Protein AF-A0A9E0GJH3-F1 (afdb_monomer_lite)

Sequence (148 aa):
MLQLFYQLLDNDGRAKPSLWVNEQGRVQHAVGTDVRYGESYRQIDHGMAMLGLASMKIVGFIWLEEIIEKLAAKHQVTPDEVEELFDQRPGIKRMNRGHFRGEDVYRALGQTAEGRYLVVFFIYKLSREALILSARDMDDKERRSYAR

Secondary structure (DSSP, 8-state):
--------B-TTS-B-TT-EE-TTS-EE--S-S-----STHHHHHHHHHHTT-------EEE--HHHHHHIIIII---HHHHHHHHHT--EEEEEE--SSTT--EEEEEEE-TT--EEEEEEEE-TTSEEEEEEEEEPPHHHHHHH--

Structure (mmCIF, N/CA/C/O backbone):
data_AF-A0A9E0GJH3-F1
#
_entry.id   AF-A0A9E0GJH3-F1
#
loop_
_atom_site.group_PDB
_atom_site.id
_atom_site.type_symbol
_atom_site.label_atom_id
_atom_site.label_alt_id
_atom_sit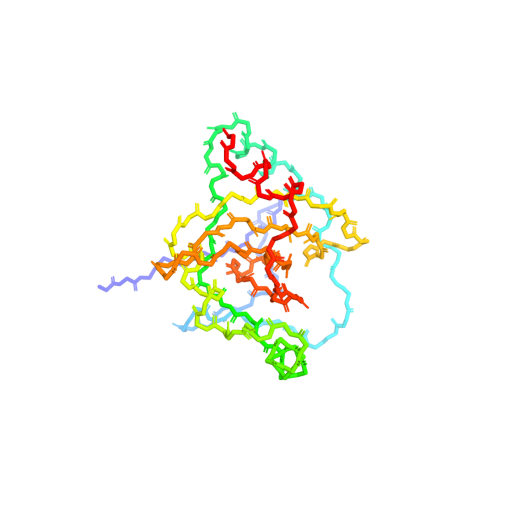e.label_comp_id
_atom_site.label_asym_id
_atom_site.label_entity_id
_atom_site.label_seq_id
_atom_site.pdbx_PDB_ins_code
_atom_site.Cartn_x
_atom_site.Cartn_y
_atom_site.Cartn_z
_atom_site.occupancy
_atom_site.B_iso_or_equiv
_atom_site.auth_seq_id
_atom_site.auth_comp_id
_atom_site.auth_asym_id
_atom_site.auth_atom_id
_atom_site.pdbx_PDB_model_num
ATOM 1 N N . MET A 1 1 ? -5.122 -31.404 -25.147 1.00 29.00 1 MET A N 1
ATOM 2 C CA . MET A 1 1 ? -3.696 -31.609 -25.465 1.00 29.00 1 MET A CA 1
ATOM 3 C C . MET A 1 1 ? -3.225 -30.350 -26.179 1.00 29.00 1 MET A C 1
ATOM 5 O O . MET A 1 1 ? -3.525 -30.164 -27.347 1.00 29.00 1 MET A O 1
ATOM 9 N N . LEU A 1 2 ? -2.677 -29.413 -25.406 1.00 32.88 2 LEU A N 1
ATOM 10 C CA . LEU A 1 2 ? -2.174 -28.111 -25.854 1.00 32.88 2 LEU A CA 1
ATOM 11 C C . LEU A 1 2 ? -0.656 -28.210 -25.985 1.00 32.88 2 LEU A C 1
ATOM 13 O O . LEU A 1 2 ? -0.047 -28.834 -25.123 1.00 32.88 2 LEU A O 1
ATOM 17 N N . GLN A 1 3 ? -0.071 -27.499 -26.948 1.00 24.36 3 GLN A N 1
ATOM 18 C CA . GLN A 1 3 ? 1.031 -26.576 -26.655 1.00 24.36 3 GLN A CA 1
ATOM 19 C C . GLN A 1 3 ? 1.264 -25.632 -27.844 1.00 24.36 3 GLN A C 1
ATOM 21 O O . GLN A 1 3 ? 1.609 -26.057 -28.941 1.00 24.36 3 GLN A O 1
ATOM 26 N N . LEU A 1 4 ? 1.052 -24.335 -27.614 1.00 26.27 4 LEU A N 1
ATOM 27 C CA . LEU A 1 4 ? 1.478 -23.256 -28.503 1.00 26.27 4 LEU A CA 1
ATOM 28 C C . LEU A 1 4 ? 2.885 -22.833 -28.066 1.00 26.27 4 LEU A C 1
ATOM 30 O O . LEU A 1 4 ? 3.069 -22.270 -26.988 1.00 26.27 4 LEU A O 1
ATOM 34 N N . PHE A 1 5 ? 3.872 -23.165 -28.893 1.00 28.86 5 PHE A N 1
ATOM 35 C CA . PHE A 1 5 ? 5.285 -22.840 -28.720 1.00 28.86 5 PHE A CA 1
ATOM 36 C C . PHE A 1 5 ? 5.522 -21.429 -29.282 1.00 28.86 5 PHE A C 1
ATOM 38 O O . PHE A 1 5 ? 5.432 -21.227 -30.491 1.00 28.86 5 PHE A O 1
ATOM 45 N N . TYR A 1 6 ? 5.786 -20.430 -28.436 1.00 34.94 6 TYR A N 1
ATOM 46 C CA . TYR A 1 6 ? 6.168 -19.093 -28.907 1.00 34.94 6 TYR A CA 1
ATOM 47 C C . TYR A 1 6 ? 7.693 -18.982 -28.942 1.00 34.94 6 TYR A C 1
ATOM 49 O O . TYR A 1 6 ? 8.339 -18.769 -27.919 1.00 34.94 6 TYR A O 1
ATOM 57 N N . GLN A 1 7 ? 8.271 -19.127 -30.132 1.00 42.56 7 GLN A N 1
ATOM 58 C CA . GLN A 1 7 ? 9.674 -18.816 -30.382 1.00 42.56 7 GLN A CA 1
ATOM 59 C C . GLN A 1 7 ? 9.789 -17.300 -30.599 1.00 42.56 7 GLN A C 1
ATOM 61 O O . GLN A 1 7 ? 9.183 -16.750 -31.516 1.00 42.56 7 GLN A O 1
ATOM 66 N N . LEU A 1 8 ? 10.513 -16.603 -29.721 1.00 46.72 8 LEU A N 1
ATOM 67 C CA . LEU A 1 8 ? 10.731 -15.162 -29.855 1.00 46.72 8 LEU A CA 1
ATOM 68 C C . LEU A 1 8 ? 11.809 -14.905 -30.913 1.00 46.72 8 LEU A C 1
ATOM 70 O O . LEU A 1 8 ? 12.989 -15.206 -30.705 1.00 46.72 8 LEU A O 1
ATOM 74 N N . LEU A 1 9 ? 11.377 -14.349 -32.043 1.00 45.34 9 LEU A N 1
ATOM 75 C CA . LEU A 1 9 ? 12.243 -13.867 -33.113 1.00 45.34 9 LEU A CA 1
ATOM 76 C C . LEU A 1 9 ? 12.661 -12.416 -32.835 1.00 45.34 9 LEU A C 1
ATOM 78 O O . LEU A 1 9 ? 11.933 -11.658 -32.189 1.00 45.34 9 LEU A O 1
ATOM 82 N N . ASP A 1 10 ? 13.850 -12.030 -33.283 1.00 50.31 10 ASP A N 1
ATOM 83 C CA . ASP A 1 10 ? 14.247 -10.622 -33.343 1.00 50.31 10 ASP A CA 1
ATOM 84 C C . ASP A 1 10 ? 13.609 -9.893 -34.543 1.00 50.31 10 ASP A C 1
ATOM 86 O O . ASP A 1 10 ? 12.850 -10.477 -35.319 1.00 50.31 10 ASP A O 1
ATOM 90 N N . ASN A 1 11 ? 13.894 -8.593 -34.681 1.00 43.22 11 ASN A N 1
ATOM 91 C CA . ASN A 1 11 ? 13.336 -7.756 -35.750 1.00 43.22 11 ASN A CA 1
ATOM 92 C C . ASN A 1 11 ? 13.765 -8.193 -37.164 1.00 43.22 11 ASN A C 1
ATOM 94 O O . ASN A 1 11 ? 13.142 -7.759 -38.128 1.00 43.22 11 ASN A O 1
ATOM 98 N N . ASP A 1 12 ? 14.772 -9.064 -37.283 1.00 41.97 12 ASP A N 1
ATOM 99 C CA . ASP A 1 12 ? 15.247 -9.629 -38.549 1.00 41.97 12 ASP A CA 1
ATOM 100 C C . ASP A 1 12 ? 14.717 -11.060 -38.782 1.00 41.97 12 ASP A C 1
ATOM 102 O O . ASP A 1 12 ? 15.129 -11.744 -39.722 1.00 41.97 12 ASP A O 1
ATOM 106 N N . GLY A 1 13 ? 13.800 -11.535 -37.928 1.00 38.69 13 GLY A N 1
ATOM 107 C CA . GLY A 1 13 ? 13.157 -12.844 -38.044 1.00 38.69 13 GLY A CA 1
ATOM 108 C C . GLY A 1 13 ? 14.025 -14.021 -37.589 1.00 38.69 13 GLY A C 1
ATOM 109 O O . GLY A 1 13 ? 13.703 -15.166 -37.908 1.00 38.69 13 GLY A O 1
ATOM 110 N N . ARG A 1 14 ? 15.120 -13.782 -36.854 1.00 42.69 14 ARG A N 1
ATOM 111 C CA . ARG A 1 14 ? 16.022 -14.840 -36.372 1.00 42.69 14 ARG A CA 1
ATOM 112 C C . ARG A 1 14 ? 15.686 -15.234 -34.937 1.00 42.69 14 ARG A C 1
ATOM 114 O O . ARG A 1 14 ? 15.342 -14.398 -34.105 1.00 42.69 14 ARG A O 1
ATOM 121 N N . ALA A 1 15 ? 15.792 -16.527 -34.633 1.00 46.53 15 ALA A N 1
ATOM 122 C CA . ALA A 1 15 ? 15.549 -17.039 -33.288 1.00 46.53 15 ALA A CA 1
ATOM 123 C C . ALA A 1 15 ? 16.607 -16.515 -32.308 1.00 46.53 15 ALA A C 1
ATOM 125 O O . ALA A 1 15 ? 17.805 -16.669 -32.548 1.00 46.53 15 ALA A O 1
ATOM 126 N N . LYS A 1 16 ? 16.168 -15.922 -31.188 1.00 50.62 16 LYS A N 1
ATOM 127 C CA . LYS A 1 16 ? 17.080 -15.449 -30.138 1.00 50.62 16 LYS A CA 1
ATOM 128 C C . LYS A 1 16 ? 17.752 -16.642 -29.436 1.00 50.62 16 LYS A C 1
ATOM 130 O O . LYS A 1 16 ? 17.057 -17.387 -28.748 1.00 50.62 16 LYS A O 1
ATOM 135 N N . PRO A 1 17 ? 19.088 -16.810 -29.523 1.00 38.53 17 PRO A N 1
ATOM 136 C CA . PRO A 1 17 ? 19.779 -17.986 -28.968 1.00 38.53 17 PRO A CA 1
ATOM 137 C C . PRO A 1 17 ? 19.798 -18.031 -27.433 1.00 38.53 17 PRO A C 1
ATOM 139 O O . PRO A 1 17 ? 20.133 -19.044 -26.823 1.00 38.53 17 PRO A O 1
ATOM 142 N N . SER A 1 18 ? 19.477 -16.903 -26.804 1.00 42.19 18 SER A N 1
ATOM 143 C CA . SER A 1 18 ? 19.671 -16.637 -25.391 1.00 42.19 18 SER A CA 1
ATOM 144 C C . SER A 1 18 ? 18.343 -16.619 -24.628 1.00 42.19 18 SER A C 1
ATOM 146 O O . SER A 1 18 ? 18.155 -15.732 -23.812 1.00 42.19 18 SER A O 1
ATOM 148 N N . LEU A 1 19 ? 17.394 -17.511 -24.908 1.00 41.81 19 LEU A N 1
ATOM 149 C CA . LEU A 1 19 ? 16.132 -17.618 -24.159 1.00 41.81 19 LEU A CA 1
ATOM 150 C C . LEU A 1 19 ? 15.541 -19.014 -24.407 1.00 41.81 19 LEU A C 1
ATOM 152 O O . LEU A 1 19 ? 14.859 -19.234 -25.404 1.00 41.81 19 LEU A O 1
ATOM 156 N N . TRP A 1 20 ? 15.821 -19.963 -23.511 1.00 42.34 20 TRP A N 1
ATOM 157 C CA . TRP A 1 20 ? 15.204 -21.292 -23.543 1.00 42.34 20 TRP A CA 1
ATOM 158 C C . TRP A 1 20 ? 14.120 -21.371 -22.467 1.00 42.34 20 TRP A C 1
ATOM 160 O O . TRP A 1 20 ? 14.332 -20.970 -21.319 1.00 42.34 20 TRP A O 1
ATOM 170 N N . VAL A 1 21 ? 12.949 -21.874 -22.853 1.00 47.28 21 VAL A N 1
ATOM 171 C CA . VAL A 1 21 ? 11.810 -22.106 -21.960 1.00 47.28 21 VAL A CA 1
ATOM 172 C C . VAL A 1 21 ? 11.613 -23.611 -21.854 1.00 47.28 21 VAL A C 1
ATOM 174 O O . VAL A 1 21 ? 11.524 -24.286 -22.878 1.00 47.28 21 VAL A O 1
ATOM 177 N N . ASN A 1 22 ? 11.593 -24.149 -20.634 1.00 45.56 22 ASN A N 1
ATOM 178 C CA . ASN A 1 22 ? 11.385 -25.584 -20.433 1.00 45.56 22 ASN A CA 1
ATOM 179 C C . ASN A 1 22 ? 9.894 -25.967 -20.541 1.00 45.56 22 ASN A C 1
ATOM 181 O O . ASN A 1 22 ? 9.017 -25.106 -20.606 1.00 45.56 22 ASN A O 1
ATOM 185 N N . GLU A 1 23 ? 9.595 -27.269 -20.510 1.00 36.09 23 GLU A N 1
ATOM 186 C CA . GLU A 1 23 ? 8.239 -27.834 -20.662 1.00 36.09 23 GLU A CA 1
ATOM 187 C C . GLU A 1 23 ? 7.219 -27.346 -19.610 1.00 36.09 23 GLU A C 1
ATOM 189 O O . GLU A 1 23 ? 6.015 -27.537 -19.771 1.00 36.09 23 GLU A O 1
ATOM 194 N N . GLN A 1 24 ? 7.685 -26.678 -18.549 1.00 41.38 24 GLN A N 1
ATOM 195 C CA . GLN A 1 24 ? 6.876 -26.092 -17.475 1.00 41.38 24 GLN A CA 1
ATOM 196 C C . GLN A 1 24 ? 6.641 -24.582 -17.668 1.00 41.38 24 GLN A C 1
ATOM 198 O O . GLN A 1 24 ? 6.106 -23.923 -16.777 1.00 41.38 24 GLN A O 1
ATOM 203 N N . GLY A 1 25 ? 7.073 -24.008 -18.796 1.00 38.59 25 GLY A N 1
ATOM 204 C CA . GLY A 1 25 ? 6.916 -22.585 -19.099 1.00 38.59 25 GLY A CA 1
ATOM 205 C C . GLY A 1 25 ? 7.885 -21.667 -18.348 1.00 38.59 25 GLY A C 1
ATOM 206 O O . GLY A 1 25 ? 7.686 -20.453 -18.345 1.00 38.59 25 GLY A O 1
ATOM 207 N N . ARG A 1 26 ? 8.935 -22.205 -17.708 1.00 36.66 26 ARG A N 1
ATOM 208 C CA . ARG A 1 26 ? 9.943 -21.391 -17.012 1.00 36.66 26 ARG A CA 1
ATOM 209 C C . ARG A 1 26 ? 11.053 -20.977 -17.967 1.00 36.66 26 ARG A C 1
ATOM 211 O O . ARG A 1 26 ? 11.714 -21.820 -18.572 1.00 36.66 26 ARG A O 1
ATOM 218 N N . VAL A 1 27 ? 11.269 -19.668 -18.055 1.00 46.06 27 VAL A N 1
ATOM 219 C CA . VAL A 1 27 ? 12.419 -19.062 -18.728 1.00 46.06 27 VAL A CA 1
ATOM 220 C C . VAL A 1 27 ? 13.674 -19.350 -17.908 1.00 46.06 27 VAL A C 1
ATOM 222 O O . VAL A 1 27 ? 13.722 -19.004 -16.729 1.00 46.06 27 VAL A O 1
ATOM 225 N N . GLN A 1 28 ? 14.701 -19.935 -18.516 1.00 35.41 28 GLN A N 1
ATOM 226 C CA . GLN A 1 28 ? 16.038 -19.947 -17.925 1.00 35.41 28 GLN A CA 1
ATOM 227 C C . GLN A 1 28 ? 16.909 -18.952 -18.675 1.00 35.41 28 GLN A C 1
ATOM 229 O O . GLN A 1 28 ? 17.147 -19.146 -19.864 1.00 35.41 28 GLN A O 1
ATOM 234 N N . HIS A 1 29 ? 17.389 -17.904 -17.994 1.00 40.56 29 HIS A N 1
ATOM 235 C CA . HIS A 1 29 ? 18.520 -17.107 -18.471 1.00 40.56 29 HIS A CA 1
ATOM 236 C C . HIS A 1 29 ? 19.468 -16.676 -17.346 1.00 40.56 29 HIS A C 1
ATOM 238 O O . HIS A 1 29 ? 19.080 -16.623 -16.181 1.00 40.56 29 HIS A O 1
ATOM 244 N N . ALA A 1 30 ? 20.736 -16.515 -17.727 1.00 32.19 30 ALA A N 1
ATOM 245 C CA . ALA A 1 30 ? 21.933 -16.781 -16.935 1.00 32.19 30 ALA A CA 1
ATOM 246 C C . ALA A 1 30 ? 22.315 -15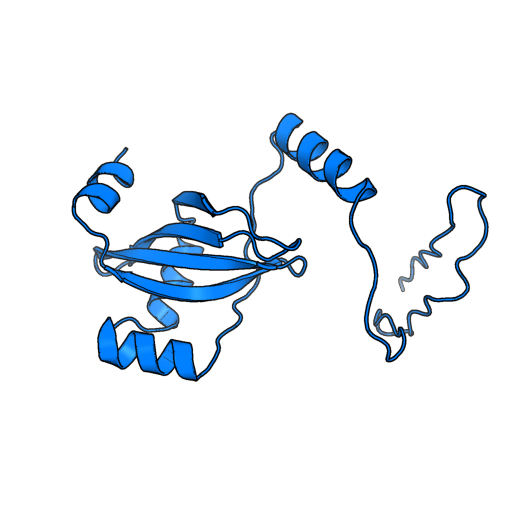.699 -15.910 1.00 32.19 30 ALA A C 1
ATOM 248 O O . ALA A 1 30 ? 21.970 -14.528 -16.033 1.00 32.19 30 ALA A O 1
ATOM 249 N N . VAL A 1 31 ? 23.094 -16.137 -14.917 1.00 35.69 31 VAL A N 1
ATOM 250 C CA . VAL A 1 31 ? 23.838 -15.320 -13.948 1.00 35.69 31 VAL A CA 1
ATOM 251 C C . VAL A 1 31 ? 24.597 -14.194 -14.666 1.00 35.69 31 VAL A C 1
ATOM 253 O O . VAL A 1 31 ? 25.402 -14.470 -15.551 1.00 35.69 31 VAL A O 1
ATOM 256 N N . GLY A 1 32 ? 24.380 -12.940 -14.260 1.00 27.27 32 GLY A N 1
ATOM 257 C CA . GLY A 1 32 ? 25.153 -11.792 -14.743 1.00 27.27 32 GLY A CA 1
ATOM 258 C C . GLY A 1 32 ? 24.334 -10.506 -14.788 1.00 27.27 32 GLY A C 1
ATOM 259 O O . GLY A 1 32 ? 23.361 -10.394 -15.522 1.00 27.27 32 GLY A O 1
ATOM 260 N N . THR A 1 33 ? 24.726 -9.540 -13.969 1.00 34.00 33 THR A N 1
ATOM 261 C CA . THR A 1 33 ? 24.161 -8.192 -13.863 1.00 34.00 33 THR A CA 1
ATOM 262 C C . THR A 1 33 ? 24.154 -7.433 -15.197 1.00 34.00 33 THR A C 1
ATOM 264 O O . THR A 1 33 ? 25.138 -7.477 -15.927 1.00 34.00 33 THR A O 1
ATOM 267 N N . ASP A 1 34 ? 23.095 -6.642 -15.402 1.00 33.91 34 ASP A N 1
ATOM 268 C CA . ASP A 1 34 ? 22.917 -5.580 -16.412 1.00 33.91 34 ASP A CA 1
ATOM 269 C C . ASP A 1 34 ? 22.217 -5.980 -17.733 1.00 33.91 34 ASP A C 1
ATOM 271 O O . ASP A 1 34 ? 22.828 -6.303 -18.749 1.00 33.91 34 ASP A O 1
ATOM 275 N N . VAL A 1 35 ? 20.878 -5.893 -17.734 1.00 37.25 35 VAL A N 1
ATOM 276 C CA . VAL A 1 35 ? 20.043 -5.915 -18.947 1.00 37.25 35 VAL A CA 1
ATOM 277 C C . VAL A 1 35 ? 19.345 -4.558 -19.063 1.00 37.25 35 VAL A C 1
ATOM 279 O O . VAL A 1 35 ? 18.510 -4.195 -18.235 1.00 37.25 35 VAL A O 1
ATOM 282 N N . ARG A 1 36 ? 19.674 -3.781 -20.100 1.00 38.25 36 ARG A N 1
ATOM 283 C CA . ARG A 1 36 ? 19.068 -2.466 -20.366 1.00 38.25 36 ARG A CA 1
ATOM 284 C C . ARG A 1 36 ? 17.684 -2.617 -21.012 1.00 38.25 36 ARG A C 1
ATOM 286 O O . ARG A 1 36 ? 17.558 -2.833 -22.211 1.00 38.25 36 ARG A O 1
ATOM 293 N N . TYR A 1 37 ? 16.635 -2.436 -20.211 1.00 41.09 37 TYR A N 1
ATOM 294 C CA . TYR A 1 37 ? 15.219 -2.637 -20.568 1.00 41.09 37 TYR A CA 1
ATOM 295 C C . TYR A 1 37 ? 14.501 -1.428 -21.229 1.00 41.09 37 TYR A C 1
ATOM 297 O O . TYR A 1 37 ? 13.278 -1.419 -21.278 1.00 41.09 37 TYR A O 1
ATOM 305 N N . GLY A 1 38 ? 15.185 -0.369 -21.689 1.00 34.91 38 GLY A N 1
ATOM 306 C CA . GLY A 1 38 ? 14.667 1.022 -21.701 1.00 34.91 38 GLY A CA 1
ATOM 307 C C . GLY A 1 38 ? 13.670 1.524 -22.776 1.00 34.91 38 GLY A C 1
ATOM 308 O O . GLY A 1 38 ? 12.936 2.470 -22.492 1.00 34.91 38 GLY A O 1
ATOM 309 N N . GLU A 1 39 ? 13.566 0.944 -23.975 1.00 34.12 39 GLU A N 1
ATOM 310 C CA . GLU A 1 39 ? 12.987 1.687 -25.125 1.00 34.12 39 GLU A CA 1
ATOM 311 C C . GLU A 1 39 ? 11.595 1.188 -25.577 1.00 34.12 39 GLU A C 1
ATOM 313 O O . GLU A 1 39 ? 10.626 1.943 -25.524 1.00 34.12 39 GLU A O 1
ATOM 318 N N . SER A 1 40 ? 11.453 -0.099 -25.912 1.00 36.59 40 SER A N 1
ATOM 319 C CA . SER A 1 40 ? 10.230 -0.691 -26.505 1.00 36.59 40 SER A CA 1
ATOM 320 C C . SER A 1 40 ? 8.959 -0.546 -25.639 1.00 36.59 40 SER A C 1
ATOM 322 O O . SER A 1 40 ? 7.871 -0.263 -26.136 1.00 36.59 40 SER A O 1
ATOM 324 N N . TYR A 1 41 ? 9.102 -0.618 -24.315 1.00 42.56 41 TYR A N 1
ATOM 325 C CA . TYR A 1 41 ? 7.986 -0.548 -23.362 1.00 42.56 41 TYR A CA 1
ATOM 326 C C . TYR A 1 41 ? 7.314 0.837 -23.274 1.00 42.56 41 TYR A C 1
ATOM 328 O O . TYR A 1 41 ? 6.143 0.926 -22.915 1.00 42.56 41 TYR A O 1
ATOM 336 N N . ARG A 1 42 ? 8.016 1.933 -23.638 1.00 40.62 42 ARG A N 1
ATOM 337 C CA . ARG A 1 42 ? 7.403 3.280 -23.609 1.00 40.62 42 ARG A CA 1
ATOM 338 C C . ARG A 1 42 ? 6.209 3.365 -24.550 1.00 40.62 42 ARG A C 1
ATOM 340 O O . ARG A 1 42 ? 5.275 4.086 -24.241 1.00 40.62 42 ARG A O 1
ATOM 347 N N . GLN A 1 43 ? 6.251 2.653 -25.672 1.00 37.44 43 GLN A N 1
ATOM 348 C CA . GLN A 1 43 ? 5.235 2.742 -26.715 1.00 37.44 43 GLN A CA 1
ATOM 349 C C . GLN A 1 43 ? 4.000 1.888 -26.394 1.00 37.44 43 GLN A C 1
ATOM 351 O O . GLN A 1 43 ? 2.890 2.268 -26.754 1.00 37.44 43 GLN A O 1
ATOM 356 N N . ILE A 1 44 ? 4.177 0.790 -25.647 1.00 44.81 44 ILE A N 1
ATOM 357 C CA . ILE A 1 44 ? 3.092 -0.113 -25.239 1.00 44.81 44 ILE A CA 1
ATOM 358 C C . ILE A 1 44 ? 2.270 0.504 -24.103 1.00 44.81 44 ILE A C 1
ATOM 360 O O . ILE A 1 44 ? 1.056 0.600 -24.238 1.00 44.81 44 ILE A O 1
ATOM 364 N N . ASP A 1 45 ? 2.900 1.002 -23.034 1.00 47.28 45 ASP A N 1
ATOM 365 C CA . ASP A 1 45 ? 2.173 1.629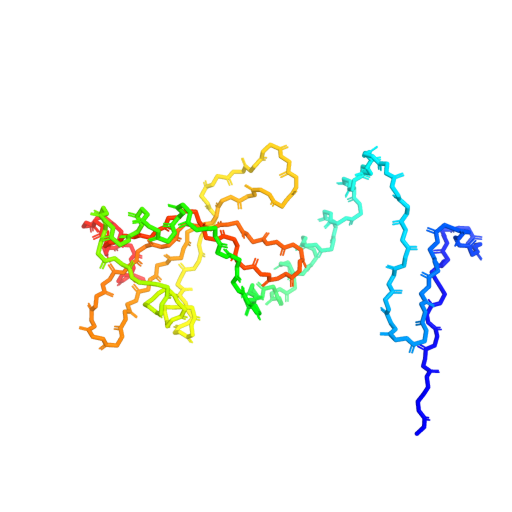 -21.917 1.00 47.28 45 ASP A CA 1
ATOM 366 C C . ASP A 1 45 ? 1.455 2.914 -22.343 1.00 47.28 45 ASP A C 1
ATOM 368 O O . ASP A 1 45 ? 0.306 3.134 -21.959 1.00 47.28 45 ASP A O 1
ATOM 372 N N . HIS A 1 46 ? 2.094 3.745 -23.180 1.00 47.72 46 HIS A N 1
ATOM 373 C CA . HIS A 1 46 ? 1.417 4.904 -23.768 1.00 47.72 46 HIS A CA 1
ATOM 374 C C . HIS A 1 46 ? 0.265 4.462 -24.671 1.00 47.72 46 HIS A C 1
ATOM 376 O O . HIS A 1 46 ? -0.816 5.024 -24.572 1.00 47.72 46 HIS A O 1
ATOM 382 N N . GLY A 1 47 ? 0.456 3.438 -25.508 1.00 44.97 47 GLY A N 1
ATOM 383 C CA . GLY A 1 47 ? -0.610 2.897 -26.353 1.00 44.97 47 GLY A CA 1
ATOM 384 C C . GLY A 1 47 ? -1.800 2.369 -25.545 1.00 44.97 47 GLY A C 1
ATOM 385 O O . GLY A 1 47 ? -2.941 2.680 -25.866 1.00 44.97 47 GLY A O 1
ATOM 386 N N . MET A 1 48 ? -1.552 1.642 -24.453 1.00 39.31 48 MET A N 1
ATOM 387 C CA . MET A 1 48 ? -2.591 1.050 -23.597 1.00 39.31 48 MET A CA 1
ATOM 388 C C . MET A 1 48 ? -3.310 2.082 -22.724 1.00 39.31 48 MET A C 1
ATOM 390 O O . MET A 1 48 ? -4.521 1.975 -22.518 1.00 39.31 48 MET A O 1
ATOM 394 N N . ALA A 1 49 ? -2.592 3.103 -22.247 1.00 44.22 49 ALA A N 1
ATOM 395 C CA . ALA A 1 49 ? -3.188 4.253 -21.572 1.00 44.22 49 ALA A CA 1
ATOM 396 C C . ALA A 1 49 ? -4.048 5.090 -22.536 1.00 44.22 49 ALA A C 1
ATOM 398 O O . ALA A 1 49 ? -5.148 5.497 -22.174 1.00 44.22 49 ALA A O 1
ATOM 399 N N . MET A 1 50 ? -3.591 5.285 -23.779 1.00 38.59 50 MET A N 1
ATOM 400 C CA . MET A 1 50 ? -4.335 5.996 -24.829 1.00 38.59 50 MET A CA 1
ATOM 401 C C . MET A 1 50 ? -5.578 5.230 -25.303 1.00 38.59 50 MET A C 1
ATOM 403 O O . MET A 1 50 ? -6.564 5.851 -25.688 1.00 38.59 50 MET A O 1
ATOM 407 N N . LEU A 1 51 ? -5.563 3.895 -25.241 1.00 40.22 51 LEU A N 1
ATOM 408 C CA . LEU A 1 51 ? -6.717 3.039 -25.544 1.00 40.22 51 LEU A CA 1
ATOM 409 C C . LEU A 1 51 ? -7.702 2.897 -24.367 1.00 40.22 51 LEU A C 1
ATOM 411 O O . LEU A 1 51 ? -8.716 2.220 -24.509 1.00 40.22 51 LEU A O 1
ATOM 415 N N . GLY A 1 52 ? -7.428 3.509 -23.207 1.00 35.56 52 GLY A N 1
ATOM 416 C CA . GLY A 1 52 ? -8.297 3.432 -22.024 1.00 35.56 52 GLY A CA 1
ATOM 417 C C . GLY A 1 52 ? -8.338 2.054 -21.345 1.00 35.56 52 GLY A C 1
ATOM 418 O O . GLY A 1 52 ? -9.211 1.806 -20.518 1.00 35.56 52 GLY A O 1
ATOM 419 N N . LEU A 1 53 ? -7.407 1.153 -21.679 1.00 39.00 53 LEU A N 1
ATOM 420 C CA . LEU A 1 53 ? -7.408 -0.255 -21.249 1.00 39.00 53 LEU A CA 1
ATOM 421 C C . LEU A 1 53 ? -6.494 -0.537 -20.045 1.00 39.00 53 LEU A C 1
ATOM 423 O O . LEU A 1 53 ? -6.479 -1.650 -19.519 1.00 39.00 53 LEU A O 1
ATOM 427 N N . ALA A 1 54 ? -5.717 0.447 -19.593 1.00 49.81 54 ALA A N 1
ATOM 428 C CA . ALA A 1 54 ? -4.723 0.263 -18.542 1.00 49.81 54 ALA A CA 1
ATOM 429 C C . ALA A 1 54 ? -5.331 0.366 -17.129 1.00 49.81 54 ALA A C 1
ATOM 431 O O . ALA A 1 54 ? -5.055 1.311 -16.392 1.00 49.81 54 ALA A O 1
ATOM 432 N N . SER A 1 55 ? -6.139 -0.614 -16.711 1.00 63.66 55 SER A N 1
ATOM 433 C CA . SER A 1 55 ? -6.400 -0.797 -15.277 1.00 63.66 55 SER A CA 1
ATOM 434 C C . SER A 1 55 ? -5.204 -1.514 -14.650 1.00 63.66 55 SER A C 1
ATOM 436 O O . SER A 1 55 ? -4.929 -2.671 -14.981 1.00 63.66 55 SER A O 1
ATOM 438 N N . MET A 1 56 ? -4.483 -0.851 -13.747 1.00 75.00 56 MET A N 1
ATOM 439 C CA . MET A 1 56 ? -3.452 -1.511 -12.944 1.00 75.00 56 MET A CA 1
ATOM 440 C C . MET A 1 56 ? -4.103 -2.605 -12.093 1.00 75.00 56 MET A C 1
ATOM 442 O O . MET A 1 56 ? -5.015 -2.329 -11.317 1.00 75.00 56 MET A O 1
ATOM 446 N N . LYS A 1 57 ? -3.641 -3.846 -12.262 1.00 82.69 57 LYS A N 1
ATOM 447 C CA . LYS A 1 57 ? -4.156 -5.018 -11.552 1.00 82.69 57 LYS A CA 1
ATOM 448 C C . LYS A 1 57 ? -3.054 -5.577 -10.666 1.00 82.69 57 LYS A C 1
ATOM 450 O O . LYS A 1 57 ? -2.067 -6.074 -11.197 1.00 82.69 57 LYS A O 1
ATOM 455 N N . ILE A 1 58 ? -3.246 -5.526 -9.352 1.00 86.81 58 ILE A N 1
ATOM 456 C CA . ILE A 1 58 ? -2.381 -6.229 -8.402 1.00 86.81 58 ILE A CA 1
ATOM 457 C C . ILE A 1 58 ? -2.778 -7.708 -8.397 1.00 86.81 58 ILE A C 1
ATOM 459 O O . ILE A 1 58 ? -3.964 -8.027 -8.348 1.00 86.81 58 ILE A O 1
ATOM 463 N N . VAL A 1 59 ? -1.800 -8.606 -8.527 1.00 88.06 59 VAL A N 1
ATOM 464 C CA . VAL A 1 59 ? -2.024 -10.068 -8.509 1.00 88.06 59 VAL A CA 1
ATOM 465 C C . VAL A 1 59 ? -1.395 -10.760 -7.299 1.00 88.06 59 VAL A C 1
ATOM 467 O O . VAL A 1 59 ? -1.540 -11.969 -7.159 1.00 88.06 59 VAL A O 1
ATOM 470 N N . GLY A 1 60 ? -0.686 -10.005 -6.461 1.00 90.00 60 GLY A N 1
ATOM 471 C CA . GLY A 1 60 ? 0.001 -10.498 -5.274 1.00 90.00 60 GLY A CA 1
ATOM 472 C C . GLY A 1 60 ? 0.803 -9.397 -4.583 1.00 90.00 60 GLY A C 1
ATOM 473 O O . GLY A 1 60 ? 0.950 -8.288 -5.113 1.00 90.00 60 GLY A O 1
ATOM 474 N N . PHE A 1 61 ? 1.337 -9.722 -3.410 1.00 91.94 61 PHE A N 1
ATOM 475 C CA . PHE A 1 61 ? 2.071 -8.802 -2.548 1.00 91.94 61 PHE A CA 1
ATOM 476 C C . PHE A 1 61 ? 3.459 -9.346 -2.249 1.00 91.94 61 PHE A C 1
ATOM 478 O O . PHE A 1 61 ? 3.640 -10.539 -2.017 1.00 91.94 61 PHE A O 1
ATOM 485 N N . ILE A 1 62 ? 4.439 -8.449 -2.245 1.00 91.00 62 ILE A N 1
ATOM 486 C CA . ILE A 1 62 ? 5.785 -8.746 -1.772 1.00 91.00 62 ILE A CA 1
ATOM 487 C C . ILE A 1 62 ? 5.954 -8.018 -0.447 1.00 91.00 62 ILE A C 1
ATOM 489 O O . ILE A 1 62 ? 5.928 -6.783 -0.394 1.00 91.00 62 ILE A O 1
ATOM 493 N N . TRP A 1 63 ? 6.158 -8.806 0.602 1.00 89.56 63 TRP A N 1
ATOM 494 C CA . TRP A 1 63 ? 6.391 -8.337 1.956 1.00 89.56 63 TRP A CA 1
ATOM 495 C C . TRP A 1 63 ? 7.851 -8.551 2.348 1.00 89.56 63 TRP A C 1
ATOM 497 O O . TRP A 1 63 ? 8.416 -9.621 2.132 1.00 89.56 63 TRP A O 1
ATOM 507 N N . LEU A 1 64 ? 8.462 -7.517 2.922 1.00 88.25 64 LEU A N 1
ATOM 508 C CA . LEU A 1 64 ? 9.755 -7.626 3.593 1.00 88.25 64 LEU A CA 1
ATOM 509 C C . LEU A 1 64 ? 9.497 -7.665 5.099 1.00 88.25 64 LEU A C 1
ATOM 511 O O . LEU A 1 64 ? 8.725 -6.842 5.589 1.00 88.25 64 LEU A O 1
ATOM 515 N N . GLU A 1 65 ? 10.158 -8.568 5.822 1.00 89.69 65 GLU A N 1
ATOM 516 C CA . GLU A 1 65 ? 9.937 -8.766 7.265 1.00 89.69 65 GLU A CA 1
ATOM 517 C C . GLU A 1 65 ? 10.086 -7.458 8.058 1.00 89.69 65 GLU A C 1
ATOM 519 O O . GLU A 1 65 ? 9.185 -7.059 8.787 1.00 89.69 65 GLU A O 1
ATOM 524 N N . GLU A 1 66 ? 11.157 -6.701 7.798 1.00 86.12 66 GLU A N 1
ATOM 525 C CA . GLU A 1 66 ? 11.401 -5.392 8.421 1.00 86.12 66 GLU A CA 1
ATOM 526 C C . GLU A 1 66 ? 10.250 -4.399 8.173 1.00 86.12 66 GLU A C 1
ATOM 528 O O . GLU A 1 66 ? 9.935 -3.551 9.011 1.00 86.12 66 GLU A O 1
ATOM 533 N N . ILE A 1 67 ? 9.593 -4.490 7.012 1.00 89.06 67 ILE A N 1
ATOM 534 C CA . ILE A 1 67 ? 8.435 -3.653 6.711 1.00 89.06 67 ILE A CA 1
ATOM 535 C C . ILE A 1 67 ? 7.240 -4.106 7.541 1.00 89.06 67 ILE A C 1
ATOM 537 O O . ILE A 1 67 ? 6.623 -3.238 8.153 1.00 89.06 67 ILE A O 1
ATOM 541 N N . ILE A 1 68 ? 6.946 -5.408 7.611 1.00 90.38 68 ILE A N 1
ATOM 542 C CA . ILE A 1 68 ? 5.856 -5.948 8.442 1.00 90.38 68 ILE A CA 1
ATOM 543 C C . ILE A 1 68 ? 6.029 -5.496 9.897 1.00 90.38 68 ILE A C 1
ATOM 545 O O . ILE A 1 68 ? 5.122 -4.885 10.466 1.00 90.38 68 ILE A O 1
ATOM 549 N N . GLU A 1 69 ? 7.213 -5.712 10.473 1.00 89.81 69 GLU A N 1
ATOM 550 C CA . GLU A 1 69 ? 7.529 -5.321 11.850 1.00 89.81 69 GLU A CA 1
ATOM 551 C C . GLU A 1 69 ? 7.342 -3.813 12.066 1.00 89.81 69 GLU A C 1
ATOM 553 O O . GLU A 1 69 ? 6.702 -3.382 13.031 1.00 89.81 69 GLU A O 1
ATOM 558 N N . LYS A 1 70 ? 7.833 -2.986 11.133 1.00 92.25 70 LYS A N 1
ATOM 559 C CA . LYS A 1 70 ? 7.668 -1.527 11.179 1.00 92.25 70 LYS A CA 1
ATOM 560 C C . LYS A 1 70 ? 6.200 -1.110 11.099 1.00 92.25 70 LYS A C 1
ATOM 562 O O . LYS A 1 70 ? 5.816 -0.162 11.786 1.00 92.25 70 LYS A O 1
ATOM 567 N N . LEU A 1 71 ? 5.382 -1.759 10.266 1.00 95.00 71 LEU A N 1
ATOM 568 C CA . LEU A 1 71 ? 3.952 -1.452 10.164 1.00 95.00 71 LEU A CA 1
ATOM 569 C C . LEU A 1 71 ? 3.239 -1.732 11.481 1.00 95.00 71 LEU A C 1
ATOM 571 O O . LEU A 1 71 ? 2.547 -0.849 11.990 1.00 95.00 71 LEU A O 1
ATOM 575 N N . ALA A 1 72 ? 3.471 -2.907 12.062 1.00 94.94 72 ALA A N 1
ATOM 576 C CA . ALA A 1 72 ? 2.878 -3.282 13.335 1.00 94.94 72 ALA A CA 1
ATOM 577 C C . ALA A 1 72 ? 3.317 -2.322 14.453 1.00 94.94 72 ALA A C 1
ATOM 579 O O . ALA A 1 72 ? 2.476 -1.723 15.125 1.00 94.94 72 ALA A O 1
ATOM 580 N N . ALA A 1 73 ? 4.627 -2.102 14.606 1.00 95.19 73 ALA A N 1
ATOM 581 C CA . ALA A 1 73 ? 5.181 -1.324 15.711 1.00 95.19 73 ALA A CA 1
ATOM 582 C C . ALA A 1 73 ? 4.885 0.182 15.620 1.00 95.19 73 ALA A C 1
ATOM 584 O O . ALA A 1 73 ? 4.639 0.828 16.638 1.00 95.19 73 ALA A O 1
ATOM 585 N N . LYS A 1 74 ? 4.932 0.767 14.416 1.00 94.69 74 LYS A N 1
ATOM 586 C CA . LYS A 1 74 ? 4.825 2.225 14.229 1.00 94.69 74 LYS A CA 1
ATOM 587 C C . LYS A 1 74 ? 3.430 2.687 13.827 1.00 94.69 74 LYS A C 1
ATOM 589 O O . LYS A 1 74 ? 3.063 3.826 14.114 1.00 94.69 74 LYS A O 1
ATOM 594 N N . HIS A 1 75 ? 2.693 1.852 13.105 1.00 94.69 75 HIS A N 1
ATOM 595 C CA . HIS A 1 75 ? 1.450 2.253 12.450 1.00 94.69 75 HIS A CA 1
ATOM 596 C C . HIS A 1 75 ? 0.242 1.429 12.887 1.00 94.69 75 HIS A C 1
ATOM 598 O O . HIS A 1 75 ? -0.872 1.826 12.559 1.00 94.69 75 HIS A O 1
ATOM 604 N N . GLN A 1 76 ? 0.445 0.336 13.635 1.00 96.69 76 GLN A N 1
ATOM 605 C CA . GLN A 1 76 ? -0.621 -0.595 14.011 1.00 96.69 76 GLN A CA 1
ATOM 606 C C . GLN A 1 76 ? -1.432 -1.020 12.777 1.00 96.69 76 GLN A C 1
ATOM 608 O O . GLN A 1 76 ? -2.662 -1.017 12.791 1.00 96.69 76 GLN A O 1
ATOM 613 N N . VAL A 1 77 ? -0.721 -1.287 11.677 1.00 97.25 77 VAL A N 1
ATOM 614 C CA . VAL A 1 77 ? -1.294 -1.784 10.424 1.00 97.25 77 VAL A CA 1
ATOM 615 C C . VAL A 1 77 ? -0.775 -3.191 10.189 1.00 97.25 77 VAL A C 1
ATOM 617 O O . VAL A 1 77 ? 0.424 -3.445 10.320 1.00 97.25 77 VAL A O 1
ATOM 620 N N . THR A 1 78 ? -1.679 -4.089 9.831 1.00 96.88 78 THR A N 1
ATOM 621 C CA . THR A 1 78 ? -1.381 -5.481 9.488 1.00 96.88 78 THR A CA 1
ATOM 622 C C . THR A 1 78 ? -1.281 -5.677 7.970 1.00 96.88 78 THR A C 1
ATOM 624 O O . THR A 1 78 ? -1.809 -4.860 7.208 1.00 96.88 78 THR A O 1
ATOM 627 N N . PRO A 1 79 ? -0.614 -6.747 7.496 1.00 96.69 79 PRO A N 1
ATOM 628 C CA . PRO A 1 79 ? -0.677 -7.145 6.093 1.00 96.69 79 PRO A CA 1
ATOM 629 C C . PRO A 1 79 ? -2.114 -7.317 5.589 1.00 96.69 79 PRO A C 1
ATOM 631 O O . PRO A 1 79 ? -2.448 -6.763 4.547 1.00 96.69 79 PRO A O 1
ATOM 634 N N . ASP A 1 80 ? -2.977 -7.968 6.370 1.00 96.62 80 ASP A N 1
ATOM 635 C CA . ASP A 1 80 ? -4.369 -8.250 6.001 1.00 96.62 80 ASP A CA 1
ATOM 636 C C . ASP A 1 80 ? -5.165 -6.975 5.685 1.00 96.62 80 ASP A C 1
ATOM 638 O O . ASP A 1 80 ? -5.860 -6.917 4.676 1.00 96.62 80 ASP A O 1
ATOM 642 N N . GLU A 1 81 ? -5.009 -5.909 6.477 1.00 97.06 81 GLU A N 1
ATOM 643 C CA . GLU A 1 81 ? -5.658 -4.615 6.204 1.00 97.06 81 GLU A CA 1
ATOM 644 C C . GLU A 1 81 ? -5.174 -3.971 4.896 1.00 97.06 81 GLU A C 1
ATOM 646 O O . GLU A 1 81 ? -5.923 -3.263 4.215 1.00 97.06 81 GLU A O 1
ATOM 651 N N . VAL A 1 82 ? -3.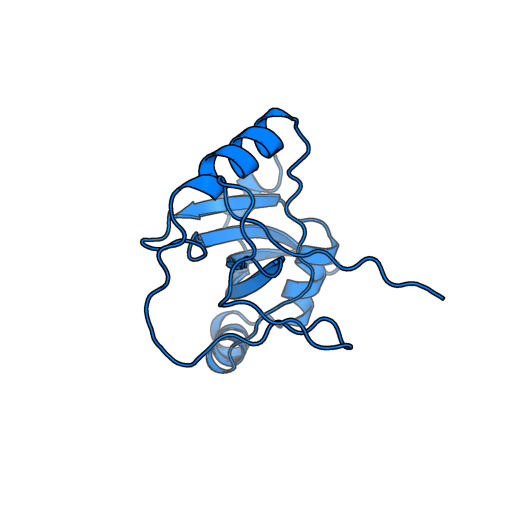904 -4.185 4.540 1.00 96.56 82 VAL A N 1
ATOM 652 C CA . VAL A 1 82 ? -3.353 -3.709 3.268 1.00 96.56 82 VAL A CA 1
ATOM 653 C C . VAL A 1 82 ? -3.924 -4.519 2.114 1.00 96.56 82 VAL A C 1
ATOM 655 O O . VAL A 1 82 ? -4.332 -3.927 1.117 1.00 96.56 82 VAL A O 1
ATOM 658 N N . GLU A 1 83 ? -3.972 -5.842 2.235 1.00 95.25 83 GLU A N 1
ATOM 659 C CA . GLU A 1 83 ? -4.522 -6.725 1.204 1.00 95.25 83 GLU A CA 1
ATOM 660 C C . GLU A 1 83 ? -6.013 -6.441 0.975 1.00 95.25 83 GLU A C 1
ATOM 662 O O . GLU A 1 83 ? -6.426 -6.202 -0.163 1.00 95.25 83 GLU A O 1
ATOM 667 N N . GLU A 1 84 ? -6.784 -6.306 2.056 1.00 94.50 84 GLU A N 1
ATOM 668 C CA . GLU A 1 84 ? -8.195 -5.926 2.021 1.00 94.50 84 GLU A CA 1
ATOM 669 C C . GLU A 1 84 ? -8.410 -4.593 1.288 1.00 94.50 84 GLU A C 1
ATOM 671 O O . GLU A 1 84 ? -9.295 -4.468 0.435 1.00 94.50 84 GLU A O 1
ATOM 676 N N . LEU A 1 85 ? -7.570 -3.589 1.562 1.00 94.06 85 LEU A N 1
ATOM 677 C CA . LEU A 1 85 ? -7.641 -2.302 0.876 1.00 94.06 85 LEU A CA 1
ATOM 678 C C . LEU A 1 85 ? -7.507 -2.454 -0.646 1.00 94.06 85 LEU A C 1
ATOM 680 O O . LEU A 1 85 ? -8.163 -1.717 -1.384 1.00 94.06 85 LEU A O 1
ATOM 684 N N . PHE A 1 86 ? -6.672 -3.377 -1.132 1.00 91.25 86 PHE A N 1
ATOM 685 C CA . PHE A 1 86 ? -6.496 -3.623 -2.567 1.00 91.25 86 PHE A CA 1
ATOM 686 C C . PHE A 1 86 ? -7.656 -4.408 -3.186 1.00 91.25 86 PHE A C 1
ATOM 688 O O . PHE A 1 86 ? -8.021 -4.126 -4.334 1.00 91.25 86 PHE A O 1
ATOM 695 N N . ASP A 1 87 ? -8.280 -5.309 -2.428 1.00 88.69 87 ASP A N 1
ATOM 696 C CA . ASP A 1 87 ? -9.501 -6.007 -2.841 1.00 88.69 87 ASP A CA 1
ATOM 697 C C . ASP A 1 87 ? -10.667 -5.034 -3.064 1.00 88.69 87 ASP A C 1
ATOM 699 O O . ASP A 1 87 ? -11.466 -5.204 -3.993 1.00 88.69 87 ASP A O 1
ATOM 703 N N . GLN A 1 88 ? -10.708 -3.938 -2.302 1.00 86.06 88 GLN A N 1
ATOM 704 C CA . GLN A 1 88 ? -11.700 -2.870 -2.454 1.00 86.06 88 GLN A CA 1
ATOM 705 C C . GLN A 1 88 ? -11.406 -1.875 -3.595 1.00 86.06 88 GLN A C 1
ATOM 707 O O . GLN A 1 88 ? -12.084 -0.855 -3.716 1.00 86.06 88 GLN A O 1
ATOM 712 N N . ARG A 1 89 ? -10.444 -2.174 -4.483 1.00 83.12 89 ARG A N 1
ATOM 713 C CA . ARG A 1 89 ? -10.082 -1.354 -5.661 1.00 83.12 89 ARG A CA 1
ATOM 714 C C . ARG A 1 89 ? -9.790 0.111 -5.294 1.00 83.12 89 ARG A C 1
ATOM 716 O O . ARG A 1 89 ? -10.520 1.020 -5.695 1.00 83.12 89 ARG A O 1
ATOM 723 N N . PRO A 1 90 ? -8.695 0.356 -4.566 1.00 88.00 90 PRO A N 1
ATOM 724 C CA . PRO A 1 90 ? -8.392 1.655 -3.996 1.00 88.00 90 PRO A CA 1
ATOM 725 C C . PRO A 1 90 ? -8.065 2.674 -5.091 1.00 88.00 90 PRO A C 1
ATOM 727 O O . PRO A 1 90 ? -7.645 2.337 -6.202 1.00 88.00 90 PRO A O 1
ATOM 730 N N . GLY A 1 91 ? -8.174 3.957 -4.754 1.00 87.69 91 GLY A N 1
ATOM 731 C CA . GLY A 1 91 ? -7.710 5.027 -5.628 1.00 87.69 91 GLY A CA 1
ATOM 732 C C . GLY A 1 91 ? -6.183 5.040 -5.686 1.00 87.69 91 GLY A C 1
ATOM 733 O O . GLY A 1 91 ? -5.535 5.466 -4.728 1.00 87.69 91 GLY A O 1
ATOM 734 N N . ILE A 1 92 ? -5.593 4.606 -6.805 1.00 90.38 92 ILE A N 1
ATOM 735 C CA . ILE A 1 92 ? -4.134 4.562 -6.966 1.00 90.38 92 ILE A CA 1
ATOM 736 C C . ILE A 1 92 ? -3.624 5.786 -7.730 1.00 90.38 92 ILE A C 1
ATOM 738 O O . ILE A 1 92 ? -4.127 6.141 -8.795 1.00 90.38 92 ILE A O 1
ATOM 742 N N . LYS A 1 93 ? -2.578 6.428 -7.198 1.00 87.25 93 LYS A N 1
ATOM 743 C CA . LYS A 1 93 ? -1.882 7.554 -7.835 1.00 87.25 93 LYS A CA 1
ATOM 744 C C . LYS A 1 93 ? -0.374 7.345 -7.782 1.00 87.25 93 LYS A C 1
ATOM 746 O O . LYS A 1 93 ? 0.170 6.964 -6.749 1.00 87.25 93 LYS A O 1
ATOM 751 N N . ARG A 1 94 ? 0.318 7.649 -8.880 1.00 85.44 94 ARG A N 1
ATOM 752 C CA . ARG A 1 94 ? 1.786 7.707 -8.895 1.00 85.44 94 ARG A CA 1
ATOM 753 C C . ARG A 1 94 ? 2.256 8.925 -8.096 1.00 85.44 94 ARG A C 1
ATOM 755 O O . ARG A 1 94 ? 1.755 10.024 -8.323 1.00 85.44 94 ARG A O 1
ATOM 762 N N . MET A 1 95 ? 3.204 8.724 -7.185 1.00 79.06 95 MET A N 1
ATOM 763 C CA . MET A 1 95 ? 3.756 9.767 -6.315 1.00 79.06 95 MET A CA 1
ATOM 764 C C . MET A 1 95 ? 5.077 10.297 -6.850 1.00 79.06 95 MET A C 1
ATOM 766 O O . MET A 1 95 ? 5.181 11.477 -7.165 1.00 79.06 95 MET A O 1
ATOM 770 N N . ASN A 1 96 ? 6.059 9.409 -6.996 1.00 73.25 96 ASN A N 1
ATOM 771 C CA . ASN A 1 96 ? 7.405 9.757 -7.430 1.00 73.25 96 ASN A CA 1
ATOM 772 C C . ASN A 1 96 ? 7.834 8.857 -8.579 1.00 73.25 96 ASN A C 1
ATOM 774 O O . ASN A 1 96 ? 7.467 7.682 -8.642 1.00 73.25 96 ASN A O 1
ATOM 778 N N . ARG A 1 97 ? 8.634 9.432 -9.475 1.00 62.50 97 ARG A N 1
ATOM 779 C CA . ARG A 1 97 ? 9.299 8.685 -10.533 1.00 62.50 97 ARG A CA 1
ATOM 780 C C . ARG A 1 97 ? 10.565 8.062 -9.953 1.00 62.50 97 ARG A C 1
ATOM 782 O O . ARG A 1 97 ? 11.373 8.788 -9.376 1.00 62.50 97 ARG A O 1
ATOM 789 N N . GLY A 1 98 ? 10.711 6.750 -10.079 1.00 56.59 98 GLY A N 1
ATOM 790 C CA . GLY A 1 98 ? 11.935 6.055 -9.690 1.00 56.59 98 GLY A CA 1
ATOM 791 C C . GLY A 1 98 ? 13.106 6.457 -10.589 1.00 56.59 98 GLY A C 1
ATOM 792 O O . GLY A 1 98 ? 12.908 6.915 -11.721 1.00 56.59 98 GLY A O 1
ATOM 793 N N . HIS A 1 99 ? 14.334 6.284 -10.096 1.00 44.03 99 HIS A N 1
ATOM 794 C CA . HIS A 1 99 ? 15.531 6.465 -10.921 1.00 44.03 99 HIS A CA 1
ATOM 795 C C . HIS A 1 99 ? 15.681 5.318 -11.932 1.00 44.03 99 HIS A C 1
ATOM 797 O O . HIS A 1 99 ? 16.146 5.551 -13.050 1.00 44.03 99 HIS A O 1
ATOM 803 N N . PHE A 1 100 ? 15.203 4.115 -11.585 1.00 50.91 100 PHE A N 1
ATOM 804 C CA . PHE A 1 100 ? 15.149 2.956 -12.473 1.00 50.91 100 PHE A CA 1
ATOM 805 C C . PHE A 1 100 ? 13.709 2.502 -12.765 1.00 50.91 100 PHE A C 1
ATOM 807 O O . PHE A 1 100 ? 12.739 2.857 -12.091 1.00 50.91 100 PHE A O 1
ATOM 814 N N . ARG A 1 101 ? 13.544 1.712 -13.834 1.00 48.81 101 ARG A N 1
ATOM 815 C CA . ARG A 1 101 ? 12.237 1.149 -14.209 1.00 48.81 101 ARG A CA 1
ATOM 816 C C . ARG A 1 101 ? 11.767 0.132 -13.172 1.00 48.81 101 ARG A C 1
ATOM 818 O O . ARG A 1 101 ? 12.525 -0.748 -12.785 1.00 48.81 101 ARG A O 1
ATOM 825 N N . GLY A 1 102 ? 10.489 0.211 -12.800 1.00 60.06 102 GLY A N 1
ATOM 826 C CA . GLY A 1 102 ? 9.912 -0.670 -11.781 1.00 60.06 102 GLY A CA 1
ATOM 827 C C . GLY A 1 102 ? 10.281 -0.272 -10.352 1.00 60.06 102 GLY A C 1
ATOM 828 O O . GLY A 1 102 ? 10.272 -1.141 -9.480 1.00 60.06 102 GLY A O 1
ATOM 829 N N . GLU A 1 103 ? 10.612 1.009 -10.148 1.00 68.00 103 GLU A N 1
ATOM 830 C CA . GLU A 1 103 ? 10.812 1.675 -8.851 1.00 68.00 103 GLU A CA 1
ATOM 831 C C . GLU A 1 103 ? 9.900 2.900 -8.672 1.00 68.00 103 GLU A C 1
ATOM 833 O O . GLU A 1 103 ? 10.041 3.650 -7.707 1.00 68.00 103 GLU A O 1
ATOM 838 N N . ASP A 1 104 ? 8.973 3.137 -9.607 1.00 79.25 104 ASP A N 1
ATOM 839 C CA . ASP A 1 104 ? 7.972 4.186 -9.434 1.00 79.25 104 ASP A CA 1
ATOM 840 C C . ASP A 1 104 ? 7.186 3.901 -8.154 1.00 79.25 104 ASP A C 1
ATOM 842 O O . ASP A 1 104 ? 6.663 2.800 -7.954 1.00 79.25 104 ASP A O 1
ATOM 846 N N . VAL A 1 105 ? 7.110 4.913 -7.292 1.00 84.81 105 VAL A N 1
ATOM 847 C CA . VAL A 1 105 ? 6.378 4.812 -6.035 1.00 84.81 105 VAL A CA 1
ATOM 848 C C . VAL A 1 105 ? 4.954 5.262 -6.288 1.00 84.81 105 VAL A C 1
ATOM 850 O O . VAL A 1 105 ? 4.696 6.391 -6.723 1.00 84.81 105 VAL A O 1
ATOM 853 N N . TYR A 1 106 ? 4.027 4.374 -5.981 1.00 90.31 106 TYR A N 1
ATOM 854 C CA . TYR A 1 106 ? 2.598 4.609 -6.015 1.00 90.31 106 TYR A CA 1
ATOM 855 C C . TYR A 1 106 ? 2.080 4.764 -4.594 1.00 90.31 106 TYR A C 1
ATOM 857 O O . TYR A 1 106 ? 2.653 4.236 -3.640 1.00 90.31 106 TYR A O 1
ATOM 865 N N . ARG A 1 107 ? 0.971 5.487 -4.466 1.00 93.94 107 ARG A N 1
ATOM 866 C CA . ARG A 1 107 ? 0.122 5.420 -3.284 1.00 93.94 107 ARG A CA 1
ATOM 867 C C . ARG A 1 107 ? -1.247 4.874 -3.656 1.00 93.94 107 ARG A C 1
ATOM 869 O O . ARG A 1 107 ? -1.807 5.292 -4.671 1.00 93.94 107 ARG A O 1
ATOM 876 N N . ALA A 1 108 ? -1.783 4.002 -2.820 1.00 95.00 108 ALA A N 1
ATOM 877 C CA . ALA A 1 108 ? -3.174 3.584 -2.829 1.00 95.00 108 ALA A CA 1
ATOM 878 C C . ALA A 1 108 ? -3.890 4.233 -1.641 1.00 95.00 108 ALA A C 1
ATOM 880 O O . ALA A 1 108 ? -3.345 4.267 -0.538 1.00 95.00 108 ALA A O 1
ATOM 881 N N . LEU A 1 109 ? -5.079 4.777 -1.884 1.00 95.19 109 LEU A N 1
ATOM 882 C CA . LEU A 1 109 ? -5.971 5.300 -0.855 1.00 95.19 109 LEU A CA 1
ATOM 883 C C . LEU A 1 109 ? -7.227 4.436 -0.816 1.00 95.19 109 LEU A C 1
ATOM 885 O O . LEU A 1 109 ? -7.892 4.296 -1.844 1.00 95.19 109 LEU A O 1
ATOM 889 N N . GLY A 1 110 ? -7.552 3.890 0.348 1.00 94.38 110 GLY A N 1
ATOM 890 C CA . GLY A 1 110 ? -8.740 3.067 0.534 1.00 94.38 110 GLY A CA 1
ATOM 891 C C . GLY A 1 110 ? -9.217 3.058 1.977 1.00 94.38 110 GLY A C 1
ATOM 892 O O . GLY A 1 110 ? -8.593 3.643 2.864 1.00 94.38 110 GLY A O 1
ATOM 893 N N . GLN A 1 111 ? -10.344 2.401 2.192 1.00 95.00 111 GLN A N 1
ATOM 894 C CA . GLN A 1 111 ? -10.936 2.207 3.503 1.00 95.00 111 GLN A CA 1
ATOM 895 C C . GLN A 1 111 ? -11.046 0.702 3.757 1.00 95.00 111 GLN A C 1
ATOM 897 O O . GLN A 1 111 ? -11.380 -0.029 2.838 1.00 95.00 111 GLN A O 1
ATOM 902 N N . THR A 1 112 ? -10.736 0.229 4.959 1.00 93.50 112 THR A N 1
ATOM 903 C CA . THR A 1 112 ? -11.004 -1.165 5.351 1.00 93.50 112 THR A CA 1
ATOM 904 C C . THR A 1 112 ? -12.496 -1.346 5.643 1.00 93.50 112 THR A C 1
ATOM 906 O O . THR A 1 112 ? -13.217 -0.361 5.837 1.00 93.50 112 THR A O 1
ATOM 909 N N . ALA A 1 113 ? -12.995 -2.580 5.725 1.00 90.56 113 ALA A N 1
ATOM 910 C CA . ALA A 1 113 ? -14.388 -2.852 6.091 1.00 90.56 113 ALA A CA 1
ATOM 911 C C . ALA A 1 113 ? -14.733 -2.350 7.500 1.00 90.56 113 ALA A C 1
ATOM 913 O O . ALA A 1 113 ? -15.865 -1.937 7.748 1.00 90.56 113 ALA A O 1
ATOM 914 N N . GLU A 1 114 ? -13.753 -2.306 8.405 1.00 92.12 114 GLU A N 1
ATOM 915 C CA . GLU A 1 114 ? -13.900 -1.719 9.745 1.00 92.12 114 GLU A CA 1
ATOM 916 C C . GLU A 1 114 ? -13.928 -0.181 9.734 1.00 92.12 114 GLU A C 1
ATOM 918 O O . GLU A 1 114 ? -14.123 0.468 10.761 1.00 92.12 114 GLU A O 1
ATOM 923 N N . GLY A 1 115 ? -13.745 0.431 8.565 1.00 92.94 115 GLY A N 1
ATOM 924 C CA . GLY A 1 115 ? -13.853 1.865 8.372 1.00 92.94 115 GLY A CA 1
ATOM 925 C C . GLY A 1 115 ? -12.544 2.632 8.550 1.00 92.94 115 GLY A C 1
ATOM 926 O O . GLY A 1 115 ? -12.578 3.867 8.513 1.00 92.94 115 GLY A O 1
ATOM 927 N N . ARG A 1 116 ? -11.396 1.954 8.703 1.00 94.94 116 ARG A N 1
ATOM 928 C CA . ARG A 1 116 ? -10.087 2.618 8.785 1.00 94.94 116 ARG A CA 1
ATOM 929 C C . ARG A 1 116 ? -9.662 3.115 7.412 1.00 94.94 116 ARG A C 1
ATOM 931 O O . ARG A 1 116 ? -9.614 2.360 6.452 1.00 94.94 116 ARG A O 1
ATOM 938 N N . TYR A 1 117 ? -9.316 4.394 7.320 1.00 96.31 117 TYR A N 1
ATOM 939 C CA . TYR A 1 117 ? -8.805 4.995 6.089 1.00 96.31 117 TYR A CA 1
ATOM 940 C C . TYR A 1 117 ? -7.291 4.846 6.037 1.00 96.31 117 TYR A C 1
ATOM 942 O O . TYR A 1 117 ? -6.596 5.504 6.814 1.00 96.31 117 TYR A O 1
ATOM 950 N N . LEU A 1 118 ? -6.781 4.049 5.102 1.00 97.75 118 LEU A N 1
ATOM 951 C CA . LEU A 1 118 ? -5.355 3.768 4.974 1.00 97.75 118 LEU A CA 1
ATOM 952 C C . LEU A 1 118 ? -4.768 4.355 3.689 1.00 97.75 118 LEU A C 1
ATOM 954 O O . LEU A 1 118 ? -5.381 4.345 2.619 1.00 97.75 118 LEU A O 1
ATOM 958 N N . VAL A 1 119 ? -3.534 4.840 3.798 1.00 97.25 119 VAL A N 1
ATOM 959 C CA . VAL A 1 119 ? -2.661 5.101 2.655 1.00 97.25 119 VAL A CA 1
ATOM 960 C C . VAL A 1 119 ? -1.565 4.045 2.615 1.00 97.25 119 VAL A C 1
ATOM 962 O O . VAL A 1 119 ? -0.846 3.849 3.594 1.00 97.25 119 VAL A O 1
ATOM 965 N N . VAL A 1 120 ? -1.416 3.391 1.464 1.00 97.19 120 VAL A N 1
ATOM 966 C CA . VAL A 1 120 ? -0.381 2.378 1.226 1.00 97.19 120 VAL A CA 1
ATOM 967 C C . VAL A 1 120 ? 0.580 2.877 0.162 1.00 97.19 120 VAL A C 1
ATOM 969 O O . VAL A 1 120 ? 0.163 3.2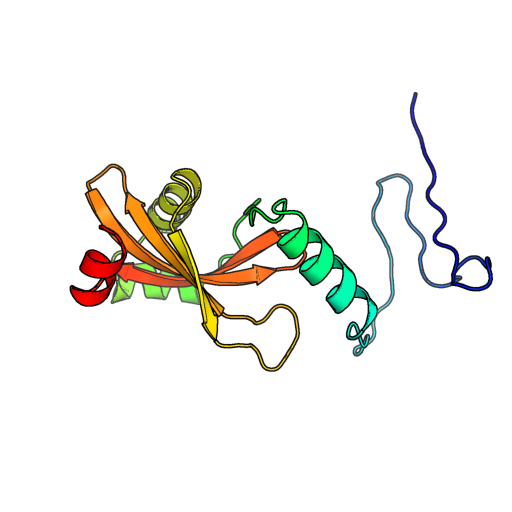25 -0.940 1.00 97.19 120 VAL A O 1
ATOM 972 N N . PHE A 1 121 ? 1.870 2.898 0.478 1.00 94.19 121 PHE A N 1
ATOM 973 C CA . PHE A 1 121 ? 2.948 3.219 -0.448 1.00 94.19 121 PHE A CA 1
ATOM 974 C C . PHE A 1 121 ? 3.595 1.935 -0.939 1.00 94.19 121 PHE A C 1
ATOM 976 O O . PHE A 1 121 ? 4.023 1.101 -0.137 1.00 94.19 121 PHE A O 1
ATOM 983 N N . PHE A 1 122 ? 3.692 1.788 -2.254 1.00 92.12 122 PHE A N 1
ATOM 984 C CA . PHE A 1 122 ? 4.185 0.562 -2.862 1.00 92.12 122 PHE A CA 1
ATOM 985 C C . PHE A 1 122 ? 4.865 0.825 -4.201 1.00 92.12 122 PHE A C 1
ATOM 987 O O . PHE A 1 122 ? 4.665 1.862 -4.838 1.00 92.12 122 PHE A O 1
ATOM 994 N N . ILE A 1 123 ? 5.655 -0.148 -4.636 1.00 86.25 123 ILE A N 1
ATOM 995 C CA . ILE A 1 123 ? 6.198 -0.210 -5.988 1.00 86.25 123 ILE A CA 1
ATOM 996 C C . ILE A 1 123 ? 5.421 -1.272 -6.757 1.00 86.25 123 ILE A C 1
ATOM 998 O O . ILE A 1 123 ? 5.311 -2.414 -6.310 1.00 86.25 123 ILE A O 1
ATOM 1002 N N . TYR A 1 124 ? 4.917 -0.909 -7.934 1.00 85.06 124 TYR A N 1
ATOM 1003 C CA . TYR A 1 124 ? 4.287 -1.861 -8.843 1.00 85.06 124 TYR A CA 1
ATOM 1004 C C . TYR A 1 124 ? 5.353 -2.559 -9.696 1.00 85.06 124 TYR A C 1
ATOM 1006 O O . TYR A 1 124 ? 6.044 -1.919 -10.496 1.00 85.06 124 TYR A O 1
ATOM 1014 N N . LYS A 1 125 ? 5.525 -3.869 -9.500 1.00 81.56 125 LYS A N 1
ATOM 1015 C CA . LYS A 1 125 ? 6.511 -4.677 -10.232 1.00 81.56 125 LYS A CA 1
ATOM 1016 C C . LYS A 1 125 ? 5.958 -5.122 -11.588 1.00 81.56 125 LYS A C 1
ATOM 1018 O O . LYS A 1 125 ? 4.752 -5.210 -11.790 1.00 81.56 125 LYS A O 1
ATOM 1023 N N . LEU A 1 126 ? 6.850 -5.483 -12.516 1.00 75.50 126 LEU A N 1
ATOM 1024 C CA . LEU A 1 126 ? 6.466 -6.042 -13.824 1.00 75.50 126 LEU A CA 1
ATOM 1025 C C . LEU A 1 126 ? 5.694 -7.368 -13.702 1.00 75.50 126 LEU A C 1
ATOM 1027 O O . LEU A 1 126 ? 4.859 -7.670 -14.549 1.00 75.50 126 LEU A O 1
ATOM 1031 N N . SER A 1 127 ? 5.932 -8.127 -12.627 1.00 79.50 127 SER A N 1
ATOM 1032 C CA . SER A 1 127 ? 5.158 -9.322 -12.258 1.00 79.50 127 SER A CA 1
ATOM 1033 C C . SER A 1 127 ? 3.707 -9.014 -11.868 1.00 79.50 127 SER A C 1
ATOM 1035 O O . SER A 1 127 ? 2.907 -9.936 -11.723 1.00 79.50 127 SER A O 1
ATOM 1037 N N . ARG A 1 128 ? 3.346 -7.725 -11.776 1.00 84.62 128 ARG A N 1
ATOM 1038 C CA . ARG A 1 128 ? 2.064 -7.195 -11.295 1.00 84.62 128 ARG A CA 1
ATOM 1039 C C . ARG A 1 128 ? 1.843 -7.367 -9.792 1.00 84.62 128 ARG A C 1
ATOM 1041 O O . ARG A 1 128 ? 0.718 -7.259 -9.310 1.00 84.62 128 ARG A O 1
ATOM 1048 N N . GLU A 1 129 ? 2.915 -7.621 -9.055 1.00 88.56 129 GLU A N 1
ATOM 1049 C CA . GLU A 1 129 ? 2.907 -7.644 -7.595 1.00 88.56 129 GLU A CA 1
ATOM 1050 C C . GLU A 1 129 ? 3.161 -6.242 -7.029 1.00 88.56 129 GLU A C 1
ATOM 1052 O O . GLU A 1 129 ? 3.874 -5.427 -7.630 1.00 88.56 129 GLU A O 1
ATOM 1057 N N . ALA A 1 130 ? 2.592 -5.968 -5.857 1.00 92.81 130 ALA A N 1
ATOM 1058 C CA . ALA A 1 130 ? 2.869 -4.765 -5.086 1.00 92.81 130 ALA A CA 1
ATOM 1059 C C . ALA A 1 130 ? 3.959 -5.052 -4.046 1.00 92.81 130 ALA A C 1
ATOM 1061 O O . ALA A 1 130 ? 3.737 -5.799 -3.097 1.00 92.81 130 ALA A O 1
ATOM 1062 N N . LEU A 1 131 ? 5.132 -4.434 -4.201 1.00 92.06 131 LEU A N 1
ATOM 1063 C CA . LEU A 1 131 ? 6.136 -4.396 -3.137 1.00 92.06 131 LEU A CA 1
ATOM 1064 C C . LEU A 1 131 ? 5.757 -3.299 -2.147 1.00 92.06 131 LEU A C 1
ATOM 1066 O O . LEU A 1 131 ? 5.853 -2.113 -2.480 1.00 92.06 131 LEU A O 1
ATOM 1070 N N . ILE A 1 132 ? 5.326 -3.691 -0.951 1.00 94.31 132 ILE A N 1
ATOM 1071 C CA . ILE A 1 132 ? 4.860 -2.749 0.067 1.00 94.31 132 IL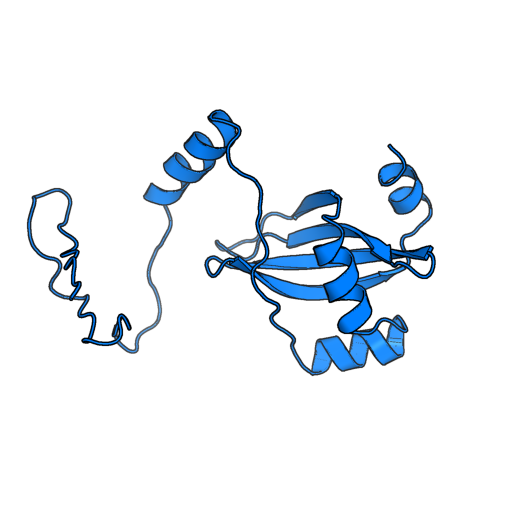E A CA 1
ATOM 1072 C C . ILE A 1 132 ? 6.056 -2.060 0.730 1.00 94.31 132 ILE A C 1
ATOM 1074 O O . ILE A 1 132 ? 6.981 -2.706 1.214 1.00 94.31 132 ILE A O 1
ATOM 1078 N N . LEU A 1 133 ? 6.037 -0.723 0.751 1.00 89.56 133 LEU A N 1
ATOM 1079 C CA . LEU A 1 133 ? 7.073 0.106 1.381 1.00 89.56 133 LEU A CA 1
ATOM 1080 C C . LEU A 1 133 ? 6.627 0.645 2.747 1.00 89.56 133 LEU A C 1
ATOM 1082 O O . LEU A 1 133 ? 7.434 0.815 3.669 1.00 89.56 133 LEU A O 1
ATOM 1086 N N . SER A 1 134 ? 5.342 0.992 2.857 1.00 94.50 134 SER A N 1
ATOM 1087 C CA . SER A 1 134 ? 4.724 1.494 4.084 1.00 94.50 134 SER A CA 1
ATOM 1088 C C . SER A 1 134 ? 3.202 1.509 3.959 1.00 94.50 134 SER A C 1
ATOM 1090 O O . SER A 1 134 ? 2.675 1.706 2.869 1.00 94.50 134 SER A O 1
ATOM 1092 N N . ALA A 1 135 ? 2.507 1.434 5.087 1.00 96.88 135 ALA A N 1
ATOM 1093 C CA . ALA A 1 135 ? 1.086 1.708 5.221 1.00 96.88 135 ALA A CA 1
ATOM 1094 C C . ALA A 1 135 ? 0.847 2.461 6.535 1.00 96.88 135 ALA A C 1
ATOM 1096 O O . ALA A 1 135 ? 1.591 2.271 7.499 1.00 96.88 135 ALA A O 1
ATOM 1097 N N . ARG A 1 136 ? -0.131 3.365 6.554 1.00 97.56 136 ARG A N 1
ATOM 1098 C CA . ARG A 1 136 ? -0.555 4.093 7.759 1.00 97.56 136 ARG A CA 1
ATOM 1099 C C . ARG A 1 136 ? -1.961 4.646 7.583 1.00 97.56 136 ARG A C 1
ATOM 1101 O O . ARG A 1 136 ? -2.447 4.737 6.455 1.00 97.56 136 ARG A O 1
ATOM 1108 N N . ASP A 1 137 ? -2.552 5.118 8.673 1.00 98.00 137 ASP A N 1
ATOM 1109 C CA . ASP A 1 137 ? -3.772 5.916 8.598 1.00 98.00 137 ASP A CA 1
ATOM 1110 C C . ASP A 1 137 ? -3.560 7.159 7.724 1.00 98.00 137 ASP A C 1
ATOM 1112 O O . ASP A 1 137 ? -2.509 7.810 7.775 1.00 98.00 137 ASP A O 1
ATOM 1116 N N . MET A 1 138 ? -4.568 7.490 6.919 1.00 96.94 138 MET A N 1
ATOM 1117 C CA . MET A 1 138 ? -4.599 8.718 6.131 1.00 96.94 138 MET A CA 1
ATOM 1118 C C . MET A 1 138 ? -4.615 9.955 7.029 1.00 96.94 138 MET A C 1
ATOM 1120 O O . MET A 1 138 ? -5.367 10.008 8.005 1.00 96.94 138 MET A O 1
ATOM 1124 N N . ASP A 1 139 ? -3.878 10.988 6.621 1.00 95.88 139 ASP A N 1
ATOM 1125 C CA . ASP A 1 139 ? -4.021 12.328 7.188 1.00 95.88 139 ASP A CA 1
ATOM 1126 C C . ASP A 1 139 ? -5.285 13.037 6.657 1.00 95.88 139 ASP A C 1
ATOM 1128 O O . ASP A 1 139 ? -5.952 12.582 5.721 1.00 95.88 139 ASP A O 1
ATOM 1132 N N . ASP A 1 140 ? -5.627 14.192 7.230 1.00 95.38 140 ASP A N 1
ATOM 1133 C CA . ASP A 1 140 ? -6.825 14.943 6.832 1.00 95.38 140 ASP A CA 1
ATOM 1134 C C . ASP A 1 140 ? -6.826 15.357 5.353 1.00 95.38 140 ASP A C 1
ATOM 1136 O O . ASP A 1 140 ? -7.879 15.479 4.722 1.00 95.38 140 ASP A O 1
ATOM 1140 N N . LYS A 1 141 ? -5.650 15.622 4.775 1.00 92.94 141 LYS A N 1
ATOM 1141 C CA . LYS A 1 141 ? -5.522 16.015 3.369 1.00 92.94 141 LYS A CA 1
ATOM 1142 C C . LYS A 1 141 ? -5.745 14.811 2.456 1.00 92.94 141 LYS A C 1
ATOM 1144 O O . LYS A 1 141 ? -6.403 14.962 1.427 1.00 92.94 141 LYS A O 1
ATOM 1149 N N . GLU A 1 142 ? -5.234 13.647 2.829 1.00 94.31 142 GLU A N 1
ATOM 1150 C CA . GLU A 1 142 ? -5.440 12.373 2.148 1.00 94.31 142 GLU A CA 1
ATOM 1151 C C . GLU A 1 142 ? -6.908 11.950 2.221 1.00 94.31 142 GLU A C 1
ATOM 1153 O O . GLU A 1 142 ? -7.495 11.698 1.170 1.00 94.31 142 GLU A O 1
ATOM 1158 N N . ARG A 1 143 ? -7.552 12.027 3.396 1.00 93.38 143 ARG A N 1
ATOM 1159 C CA . ARG A 1 143 ? -8.996 11.755 3.557 1.00 93.38 143 ARG A CA 1
ATOM 1160 C C . ARG A 1 143 ? -9.857 12.660 2.678 1.00 93.38 143 ARG A C 1
ATOM 1162 O O . ARG A 1 143 ? -10.729 12.187 1.954 1.00 93.38 143 ARG A O 1
ATOM 1169 N N . ARG A 1 144 ? -9.565 13.966 2.653 1.00 91.19 144 ARG A N 1
ATOM 1170 C CA . ARG A 1 144 ? -10.243 14.921 1.753 1.00 91.19 144 ARG A CA 1
ATOM 1171 C C . ARG A 1 144 ? -9.974 14.670 0.270 1.00 91.19 144 ARG A C 1
ATOM 1173 O O . ARG A 1 144 ? -10.741 15.151 -0.561 1.00 91.19 144 ARG A O 1
ATOM 1180 N N . SER A 1 145 ? -8.857 14.034 -0.083 1.00 88.31 145 SER A N 1
ATOM 1181 C CA . SER A 1 145 ? -8.575 13.628 -1.464 1.00 88.31 145 SER A CA 1
ATOM 1182 C C . SER A 1 145 ? -9.232 12.299 -1.822 1.00 88.31 145 SER A C 1
ATOM 1184 O O . SER A 1 145 ? -9.408 12.062 -3.011 1.00 88.31 145 SER A O 1
ATOM 1186 N N . TYR A 1 146 ? -9.498 11.438 -0.841 1.00 88.31 146 TYR A N 1
ATOM 1187 C CA . TYR A 1 146 ? -10.169 10.155 -1.018 1.00 88.31 146 TYR A CA 1
ATOM 1188 C C . TYR A 1 146 ? -11.679 10.331 -1.210 1.00 88.31 146 TYR A C 1
ATOM 1190 O O . TYR A 1 146 ? -12.265 9.687 -2.065 1.00 88.31 146 TYR A O 1
ATOM 1198 N N . ALA A 1 147 ? -12.295 11.258 -0.472 1.00 84.94 147 ALA A N 1
ATOM 1199 C CA . ALA A 1 147 ? -13.732 11.530 -0.541 1.00 84.94 147 ALA A CA 1
ATOM 1200 C C . ALA A 1 147 ? -14.201 12.296 -1.803 1.00 84.94 147 ALA A C 1
ATOM 1202 O O . ALA A 1 147 ? -15.341 12.755 -1.835 1.00 84.94 147 ALA A O 1
ATOM 1203 N N . ARG A 1 148 ? -13.332 12.505 -2.801 1.00 74.00 148 ARG A N 1
ATOM 1204 C CA . ARG A 1 148 ? -13.649 13.195 -4.064 1.00 74.00 148 ARG A CA 1
ATOM 1205 C C . ARG A 1 148 ? -13.540 12.235 -5.230 1.00 74.00 148 ARG A C 1
ATOM 1207 O O . ARG A 1 148 ? -14.426 12.318 -6.101 1.00 74.00 148 ARG A O 1
#

Radius of gyration: 19.35 Å; chains: 1; bounding box: 40×48×54 Å

Foldseek 3Di:
DDDDDDQDADPVRHGDPAWDADPVRDTDGDDDDDDDPPDPVVCVVVVCVVVVNDDQAAPEADDDPVQQVCCCPPAVDHPVQVVQFVVVVFDKDFDDDDPDPQATWIWGWGAHPVGFTKIWIFTQGPVSHTYTDHMHGDDPVSVVVRVD

pLDDT: mean 70.17, std 25.15, range [24.36, 98.0]